Protein AF-S4Q053-F1 (afdb_monomer_lite)

Organism: NCBI:txid116150

Radius of gyration: 20.02 Å; chains: 1; bounding box: 38×36×55 Å

Sequence (106 aa):
MVDGLSKIYRTEGVRGLYRGFIPGMFGVSHGALQFMTYEEMKNRYNQYRNLPIDIKLTSIEYLTFAAVSKLIAAGATYPYQVVRARLQDQHRTYNGAWHCITETWR

pLDDT: mean 77.06, std 10.13, range [49.09, 90.94]

Foldseek 3Di:
DVVVVVVQCVPVNPVSVCQCVVLVVVVVVLVVQLVVQLLVVLQVVCVVVVHPSPDDDDPVVSVVSSVVSNVVSCVVCVVSVVLVVVPPPPPDDDPHSVSSNVVVVD

InterPro domains:
  IPR018108 Mitochondrial carrier protein, transmembrane region [PF00153] (1-47)
  IPR018108 Mitochondrial carrier protein, transmembrane region [PF00153] (57-106)
  IPR018108 Mitochondrial carrier protein, transmembrane region [PS50920] (1-44)
  IPR018108 Mitochondrial carrier protein, transmembrane region [PS50920] (57-106)
  IPR023395 Mitochondrial carrier protein domain superfamily [G3DSA:1.50.40.10] (1-106)
  IPR023395 Mitochondrial carrier protein domain superfamily [SSF103506] (1-106)
  IPR044712 NAD/FAD transporter SLC25A32-like [PTHR45683] (1-106)

Secondary structure (DSSP, 8-state):
-HHHHHHHHHHHHHHHHTTTHHHHHHHHHHHHHHHHHHHHHHHHHHHHTT--TTPPPPHHHHHHHHHHHHHHHHHHHHHHHHHHHHHH-TTS--S-HHHHHHHHH-

Structure (mmCIF, N/CA/C/O backbone):
data_AF-S4Q053-F1
#
_entry.id   AF-S4Q053-F1
#
loop_
_atom_site.group_PDB
_atom_site.id
_atom_site.type_symbol
_atom_site.label_atom_id
_atom_site.label_alt_id
_atom_site.label_comp_id
_atom_site.label_asym_id
_atom_site.label_entity_id
_atom_site.label_seq_id
_atom_site.pdbx_PDB_ins_code
_atom_site.Cartn_x
_atom_site.Cartn_y
_atom_site.Cartn_z
_atom_site.occupancy
_atom_site.B_iso_or_equiv
_atom_site.auth_seq_id
_atom_site.auth_comp_id
_atom_site.auth_asym_id
_atom_site.auth_atom_id
_atom_site.pdbx_PDB_model_num
ATOM 1 N N . MET A 1 1 ? -12.685 -17.466 19.791 1.00 60.09 1 MET A N 1
ATOM 2 C CA . MET A 1 1 ? -13.282 -16.533 18.802 1.00 60.09 1 MET A CA 1
ATOM 3 C C . MET A 1 1 ? -14.712 -16.150 19.167 1.00 60.09 1 MET A C 1
ATOM 5 O O . MET A 1 1 ? -14.979 -14.962 19.278 1.00 60.09 1 MET A O 1
ATOM 9 N N . VAL A 1 2 ? -15.599 -17.121 19.420 1.00 82.56 2 VAL A N 1
ATOM 10 C CA . VAL A 1 2 ? -17.010 -16.863 19.785 1.00 82.56 2 VAL A CA 1
ATOM 11 C C . VAL A 1 2 ? -17.152 -16.064 21.089 1.00 82.56 2 VAL A C 1
ATOM 13 O O . VAL A 1 2 ? -17.951 -15.136 21.144 1.00 82.56 2 VAL A O 1
ATOM 16 N N . ASP A 1 3 ? -16.317 -16.344 22.095 1.00 83.75 3 ASP A N 1
ATOM 17 C CA . ASP A 1 3 ? -16.332 -15.617 23.375 1.00 83.75 3 ASP A CA 1
ATOM 18 C C . ASP A 1 3 ? -16.007 -14.118 23.211 1.00 83.75 3 ASP A C 1
ATOM 20 O O . ASP A 1 3 ? -16.706 -13.259 23.740 1.00 83.75 3 ASP A O 1
ATOM 24 N N . GLY A 1 4 ? -15.022 -13.786 22.367 1.00 81.50 4 GLY A N 1
ATOM 25 C CA . GLY A 1 4 ? -14.659 -12.399 22.057 1.00 81.50 4 GLY A CA 1
ATOM 26 C C . GLY A 1 4 ? -15.760 -11.646 21.304 1.00 81.50 4 GLY A C 1
ATOM 27 O O . GLY A 1 4 ? -16.094 -10.523 21.672 1.00 81.50 4 GLY A O 1
ATOM 28 N N . LEU A 1 5 ? -16.378 -12.288 20.305 1.00 82.62 5 LEU A N 1
ATOM 29 C CA . LEU A 1 5 ? -17.544 -11.756 19.584 1.00 82.62 5 LEU A CA 1
ATOM 30 C C . LEU A 1 5 ? -18.724 -11.506 20.530 1.00 82.62 5 LEU A C 1
ATOM 32 O O . LEU A 1 5 ? -19.315 -10.428 20.507 1.00 82.62 5 LEU A O 1
ATOM 36 N N . SER A 1 6 ? -19.034 -12.477 21.394 1.00 83.69 6 SER A N 1
ATOM 37 C CA . SER A 1 6 ? -20.132 -12.365 22.354 1.00 83.69 6 SER A CA 1
ATOM 38 C C . SER A 1 6 ? -19.883 -11.270 23.389 1.00 83.69 6 SER A C 1
ATOM 40 O O . SER A 1 6 ? -20.829 -10.603 23.808 1.00 83.69 6 SER A O 1
ATOM 42 N N . LYS A 1 7 ? -18.626 -11.067 23.798 1.00 83.69 7 LYS A N 1
ATOM 43 C CA . LYS A 1 7 ? -18.239 -10.030 24.758 1.00 83.69 7 LYS A CA 1
ATOM 44 C C . LYS A 1 7 ? -18.346 -8.637 24.141 1.00 83.69 7 LYS A C 1
ATOM 46 O O . LYS A 1 7 ? -19.008 -7.794 24.731 1.00 83.69 7 LYS A O 1
ATOM 51 N N . ILE A 1 8 ? -17.824 -8.442 22.925 1.00 80.81 8 ILE A N 1
ATOM 52 C CA . ILE A 1 8 ? -17.938 -7.181 22.168 1.00 80.81 8 ILE A CA 1
ATOM 53 C C . ILE A 1 8 ? -19.406 -6.833 21.897 1.00 80.81 8 ILE A C 1
ATOM 55 O O . ILE A 1 8 ? -19.818 -5.695 22.109 1.00 80.81 8 ILE A O 1
ATOM 59 N N . TYR A 1 9 ? -20.217 -7.813 21.486 1.00 82.31 9 TYR A N 1
ATOM 60 C CA . TYR A 1 9 ? -21.646 -7.601 21.248 1.00 82.31 9 TYR A CA 1
ATOM 61 C C . TYR A 1 9 ? -22.391 -7.171 22.522 1.00 82.31 9 TYR A C 1
ATOM 63 O O . TYR A 1 9 ? -23.265 -6.310 22.459 1.00 82.31 9 TYR A O 1
ATOM 71 N N . ARG A 1 10 ? -22.028 -7.718 23.690 1.00 83.62 10 ARG A N 1
ATOM 72 C CA . ARG A 1 10 ? -22.621 -7.331 24.981 1.00 83.62 10 ARG A CA 1
ATOM 73 C C . ARG A 1 10 ? -22.149 -5.970 25.497 1.00 83.62 10 ARG A C 1
ATOM 75 O O . ARG A 1 10 ? -22.937 -5.296 26.149 1.00 83.62 10 ARG A O 1
ATOM 82 N N . THR A 1 11 ? -20.894 -5.584 25.260 1.00 81.31 11 THR A N 1
ATOM 83 C CA . THR A 1 11 ? -20.315 -4.344 25.812 1.00 81.31 11 THR A CA 1
ATOM 84 C C . THR A 1 11 ? -20.485 -3.133 24.901 1.00 81.31 11 THR A C 1
ATOM 86 O O . THR A 1 11 ? -20.751 -2.042 25.390 1.00 81.31 11 THR A O 1
ATOM 89 N N . GLU A 1 12 ? -20.329 -3.307 23.587 1.00 75.50 12 GLU A N 1
ATOM 90 C CA . GLU A 1 12 ? -20.325 -2.216 22.597 1.00 75.50 12 GLU A CA 1
ATOM 91 C C . GLU A 1 12 ? -21.443 -2.344 21.542 1.00 75.50 12 GLU A C 1
ATOM 93 O O . GLU A 1 12 ? -21.630 -1.454 20.705 1.00 75.50 12 GLU A O 1
ATOM 98 N N . GLY A 1 13 ? -22.207 -3.442 21.566 1.00 81.69 13 GLY A N 1
ATOM 99 C CA . GLY A 1 13 ? -23.286 -3.700 20.614 1.00 81.69 13 GLY A CA 1
ATOM 100 C C . GLY A 1 13 ? -22.801 -3.962 19.185 1.00 81.69 13 GLY A C 1
ATOM 101 O O . GLY A 1 13 ? -21.619 -4.179 18.913 1.00 81.69 13 GLY A O 1
ATOM 102 N N . VAL A 1 14 ? -23.736 -3.901 18.231 1.00 78.00 14 VAL A N 1
ATOM 103 C CA . VAL A 1 14 ? -23.452 -4.082 16.792 1.00 78.00 14 VAL A CA 1
ATOM 104 C C . VAL A 1 14 ? -22.478 -3.019 16.275 1.00 78.00 14 VAL A C 1
ATOM 106 O O . VAL A 1 14 ? -21.642 -3.308 15.429 1.00 78.00 14 VAL A O 1
ATOM 109 N N . ARG A 1 15 ? -22.523 -1.793 16.810 1.00 69.75 15 ARG A N 1
ATOM 110 C CA . ARG A 1 15 ? -21.616 -0.706 16.404 1.00 69.75 15 ARG A CA 1
ATOM 111 C C . ARG A 1 15 ? -20.150 -0.980 16.757 1.00 69.75 15 ARG A C 1
ATOM 113 O O . ARG A 1 15 ? -19.286 -0.611 15.963 1.00 69.75 15 ARG A O 1
ATOM 120 N N . GLY A 1 16 ? -19.866 -1.654 17.875 1.00 71.31 16 GLY A N 1
ATOM 121 C CA . GLY A 1 16 ? -18.499 -2.037 18.257 1.00 71.31 16 GLY A CA 1
ATOM 122 C C . GLY A 1 16 ? -17.833 -2.967 17.241 1.00 71.31 16 GLY A C 1
ATOM 123 O O . GLY A 1 16 ? -16.664 -2.791 16.903 1.00 71.31 16 GLY A O 1
ATOM 124 N N . LEU A 1 17 ? -18.610 -3.879 16.644 1.00 76.06 17 LEU A N 1
ATOM 125 C CA . LEU A 1 17 ? -18.134 -4.794 15.596 1.00 76.06 17 LEU A CA 1
ATOM 126 C C . LEU A 1 17 ? -17.654 -4.066 14.328 1.00 76.06 17 LEU A C 1
ATOM 128 O O . LEU A 1 17 ? -16.758 -4.558 13.647 1.00 76.06 17 LEU A O 1
ATOM 132 N N . TYR A 1 18 ? -18.197 -2.880 14.029 1.00 75.38 18 TYR A N 1
ATOM 133 C CA . TYR A 1 18 ? -17.850 -2.095 12.836 1.00 75.38 18 TYR A CA 1
ATOM 134 C C . TYR A 1 18 ? -16.866 -0.945 13.102 1.00 75.38 18 TYR A C 1
ATOM 136 O O . TYR A 1 18 ? -16.494 -0.234 12.166 1.00 75.38 18 TYR A O 1
ATOM 144 N N . ARG A 1 19 ? -16.382 -0.757 14.339 1.00 67.62 19 ARG A N 1
ATOM 145 C CA . ARG A 1 19 ? -15.494 0.367 14.706 1.00 67.62 19 ARG A CA 1
ATOM 146 C C . ARG A 1 19 ? -14.170 0.391 13.918 1.00 67.62 19 ARG A C 1
ATOM 148 O O . ARG A 1 19 ? -13.575 1.451 13.748 1.00 67.62 19 ARG A O 1
ATOM 155 N N . GLY A 1 20 ? -13.740 -0.753 13.376 1.00 70.75 20 GLY A N 1
ATOM 156 C CA . GLY A 1 20 ? -12.549 -0.894 12.525 1.00 70.75 20 GLY A CA 1
ATOM 157 C C . GLY A 1 20 ? -12.806 -0.890 11.012 1.00 70.75 20 GLY A C 1
ATOM 158 O O . GLY A 1 20 ? -11.856 -1.016 10.241 1.00 70.75 20 GLY A O 1
ATOM 159 N N . PHE A 1 21 ? -14.056 -0.752 10.563 1.00 77.00 21 PHE A N 1
ATOM 160 C CA . PHE A 1 21 ? -14.415 -0.916 9.150 1.00 77.00 21 PHE A CA 1
ATOM 161 C C . PHE A 1 21 ? -13.814 0.178 8.256 1.00 77.00 21 PHE A C 1
ATOM 163 O O . PHE A 1 21 ? -13.139 -0.129 7.278 1.00 77.00 21 PHE A O 1
ATOM 170 N N . ILE A 1 22 ? -13.981 1.448 8.640 1.00 72.38 22 ILE A N 1
ATOM 171 C CA . ILE A 1 22 ? -13.436 2.606 7.912 1.00 72.38 22 ILE A CA 1
ATOM 172 C C . ILE A 1 22 ? -11.908 2.498 7.740 1.00 72.38 22 ILE A C 1
ATOM 174 O O . ILE A 1 22 ? -11.450 2.491 6.597 1.00 72.38 22 ILE A O 1
ATOM 178 N N . PRO A 1 23 ? -11.090 2.362 8.808 1.00 69.88 23 PRO A N 1
ATOM 179 C CA . PRO A 1 23 ? -9.649 2.197 8.638 1.00 69.88 23 PRO A CA 1
ATOM 180 C C . PRO A 1 23 ? -9.297 0.911 7.882 1.00 69.88 23 PRO A C 1
ATOM 182 O O . PRO A 1 23 ? -8.307 0.912 7.161 1.00 69.88 23 PRO A O 1
ATOM 185 N N . GLY A 1 24 ? -10.100 -0.154 7.980 1.00 75.25 24 GLY A N 1
ATOM 186 C CA . GLY A 1 24 ? -9.937 -1.364 7.171 1.00 75.25 24 GLY A CA 1
ATOM 187 C C . GLY A 1 24 ? -10.071 -1.108 5.667 1.00 75.25 24 GLY A C 1
ATOM 188 O O . GLY A 1 24 ? -9.234 -1.574 4.897 1.00 75.25 24 GLY A O 1
ATOM 189 N N . MET A 1 25 ? -11.055 -0.306 5.248 1.00 78.31 25 MET A N 1
ATOM 190 C CA . MET A 1 25 ? -11.251 0.058 3.838 1.00 78.31 25 MET A CA 1
ATOM 191 C C . MET A 1 25 ? -10.061 0.827 3.261 1.00 78.31 25 MET A C 1
ATOM 193 O O . MET A 1 25 ? -9.614 0.524 2.159 1.00 78.31 25 MET A O 1
ATOM 197 N N . PHE A 1 26 ? -9.486 1.765 4.016 1.00 77.81 26 PHE A N 1
ATOM 198 C CA . PHE A 1 26 ? -8.276 2.478 3.588 1.00 77.81 26 PHE A CA 1
ATOM 199 C C . PHE A 1 26 ? -7.062 1.550 3.396 1.00 77.81 26 PHE A C 1
ATOM 201 O O . PHE A 1 26 ? -6.156 1.873 2.630 1.00 77.81 26 PHE A O 1
ATOM 208 N N . GLY A 1 27 ? -7.050 0.376 4.035 1.00 76.00 27 GLY A N 1
ATOM 209 C CA . GLY A 1 27 ? -6.012 -0.633 3.824 1.00 76.00 27 GLY A CA 1
ATOM 210 C C . GLY A 1 27 ? -6.020 -1.200 2.403 1.00 76.00 27 GLY A C 1
ATOM 211 O O . GLY A 1 27 ? -4.964 -1.529 1.868 1.00 76.00 27 GLY A O 1
ATOM 212 N N . VAL A 1 28 ? -7.188 -1.244 1.753 1.00 81.56 28 VAL A N 1
ATOM 213 C CA . VAL A 1 28 ? -7.333 -1.692 0.358 1.00 81.56 28 VAL A CA 1
ATOM 214 C C . VAL A 1 28 ? -6.626 -0.733 -0.605 1.00 81.56 28 VAL A C 1
ATOM 216 O O . VAL A 1 28 ? -6.019 -1.176 -1.582 1.00 81.56 28 VAL A O 1
ATOM 219 N N . SER A 1 29 ? -6.607 0.566 -0.291 1.00 83.75 29 SER A N 1
ATOM 220 C CA . SER A 1 29 ? -5.935 1.591 -1.098 1.00 83.75 29 SER A CA 1
ATOM 221 C C . SER A 1 29 ? -4.433 1.336 -1.250 1.00 83.75 29 SER A C 1
ATOM 223 O O . SER A 1 29 ? -3.865 1.651 -2.292 1.00 83.75 29 SER A O 1
ATOM 225 N N . HIS A 1 30 ? -3.788 0.713 -0.256 1.00 83.00 30 HIS A N 1
ATOM 226 C CA . HIS A 1 30 ? -2.379 0.325 -0.360 1.00 83.00 30 HIS A CA 1
ATOM 227 C C . HIS A 1 30 ? -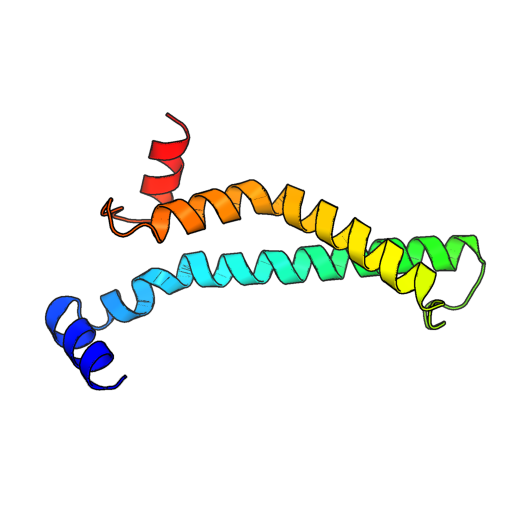2.146 -0.677 -1.493 1.00 83.00 30 HIS A C 1
ATOM 229 O O . HIS A 1 30 ? -1.220 -0.512 -2.288 1.00 83.00 30 HIS A O 1
ATOM 235 N N . GLY A 1 31 ? -2.985 -1.713 -1.579 1.00 84.94 31 GLY A N 1
ATOM 236 C CA . GLY A 1 31 ? -2.903 -2.701 -2.653 1.00 84.94 31 GLY A CA 1
ATOM 237 C C . GLY A 1 31 ? -3.160 -2.065 -4.016 1.00 84.94 31 GLY A C 1
ATOM 238 O O . GLY A 1 31 ? -2.379 -2.269 -4.940 1.00 84.94 31 GLY A O 1
ATOM 239 N N . ALA A 1 32 ? -4.197 -1.230 -4.117 1.00 87.06 32 ALA A N 1
ATOM 240 C CA . ALA A 1 32 ? -4.544 -0.538 -5.357 1.00 87.06 32 ALA A CA 1
ATOM 241 C C . ALA A 1 32 ? -3.395 0.343 -5.881 1.00 87.06 32 ALA A C 1
ATOM 243 O O . ALA A 1 32 ? -3.041 0.249 -7.053 1.00 87.06 32 ALA A O 1
ATOM 244 N N . LEU A 1 33 ? -2.758 1.140 -5.013 1.00 86.50 33 LEU A N 1
ATOM 245 C CA . LEU A 1 33 ? -1.620 1.984 -5.393 1.00 86.50 33 LEU A CA 1
ATOM 246 C C . LEU A 1 33 ? -0.413 1.162 -5.855 1.00 86.50 33 LEU A C 1
ATOM 248 O O . LEU A 1 33 ? 0.239 1.529 -6.832 1.00 86.50 33 LEU A O 1
ATOM 252 N N . GLN A 1 34 ? -0.129 0.042 -5.186 1.00 88.56 34 GLN A N 1
ATOM 253 C CA . GLN A 1 34 ? 0.949 -0.859 -5.589 1.00 88.56 34 GLN A CA 1
ATOM 254 C C . GLN A 1 34 ? 0.677 -1.494 -6.963 1.00 88.56 34 GLN A C 1
ATOM 256 O O . GLN A 1 34 ? 1.581 -1.550 -7.798 1.00 88.56 34 GLN A O 1
ATOM 261 N N . PHE A 1 35 ? -0.549 -1.956 -7.220 1.00 88.44 35 PHE A N 1
ATOM 262 C CA . PHE A 1 35 ? -0.914 -2.526 -8.520 1.00 88.44 35 PHE A CA 1
ATOM 263 C C . PHE A 1 35 ? -0.867 -1.478 -9.631 1.00 88.44 35 PHE A C 1
ATOM 265 O O . PHE A 1 35 ? -0.185 -1.694 -10.627 1.00 88.44 35 PHE A O 1
ATOM 272 N N . MET A 1 36 ? -1.480 -0.313 -9.415 1.00 89.38 36 MET A N 1
ATOM 273 C CA . MET A 1 36 ? -1.501 0.779 -10.389 1.00 89.38 36 MET A CA 1
ATOM 274 C C . MET A 1 36 ? -0.085 1.234 -10.760 1.00 89.38 36 MET A C 1
ATOM 276 O O . MET A 1 36 ? 0.252 1.339 -11.935 1.00 89.38 36 MET A O 1
ATOM 280 N N . THR A 1 37 ? 0.777 1.453 -9.763 1.00 87.94 37 THR A N 1
ATOM 281 C CA . THR A 1 37 ? 2.165 1.881 -10.004 1.00 87.94 37 THR A CA 1
ATOM 282 C C . THR A 1 37 ? 2.965 0.796 -10.725 1.00 87.94 37 THR A C 1
ATOM 284 O O . THR A 1 37 ? 3.774 1.098 -11.599 1.00 87.94 37 THR A O 1
ATOM 287 N N . TYR A 1 38 ? 2.737 -0.477 -10.391 1.00 87.19 38 TYR A N 1
ATOM 288 C CA . TYR A 1 38 ? 3.397 -1.596 -11.057 1.00 87.19 38 TYR A CA 1
ATOM 289 C C . TYR A 1 38 ? 2.979 -1.717 -12.531 1.00 87.19 3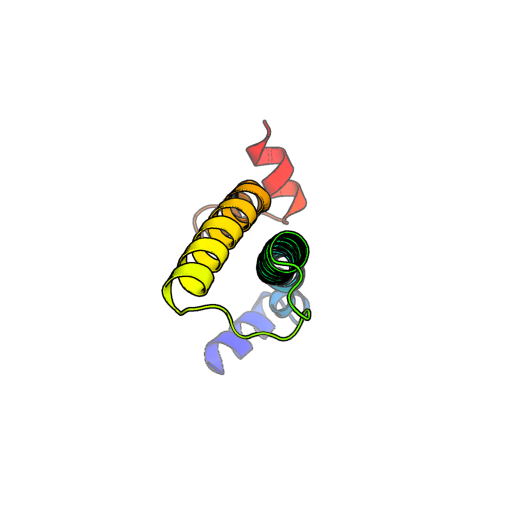8 TYR A C 1
ATOM 291 O O . TYR A 1 38 ? 3.844 -1.850 -13.398 1.00 87.19 38 TYR A O 1
ATOM 299 N N . GLU A 1 39 ? 1.679 -1.643 -12.827 1.00 86.06 39 GLU A N 1
ATOM 300 C CA . GLU A 1 39 ? 1.162 -1.709 -14.198 1.00 86.06 39 GLU A CA 1
ATOM 301 C C . GLU A 1 39 ? 1.631 -0.524 -15.042 1.00 86.06 39 GLU A C 1
ATOM 303 O O . GLU A 1 39 ? 2.050 -0.717 -16.182 1.00 86.06 39 GLU A O 1
ATOM 308 N N . GLU A 1 40 ? 1.659 0.679 -14.468 1.00 87.38 40 GLU A N 1
ATOM 309 C CA . GLU A 1 40 ? 2.161 1.876 -15.144 1.00 87.38 40 GLU A CA 1
ATO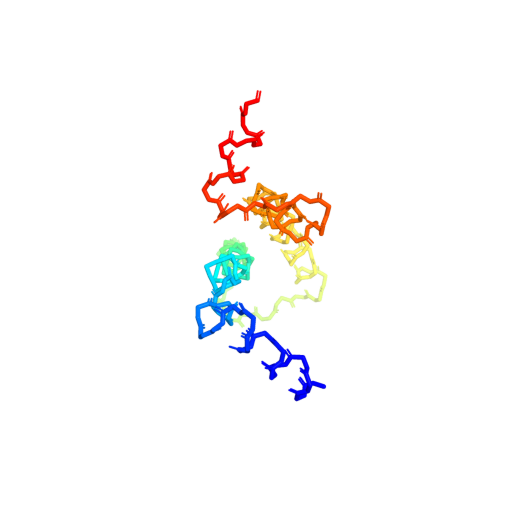M 310 C C . GLU A 1 40 ? 3.652 1.743 -15.495 1.00 87.38 40 GLU A C 1
ATOM 312 O O . GLU A 1 40 ? 4.066 2.006 -16.629 1.00 87.38 40 GLU A O 1
ATOM 317 N N . MET A 1 41 ? 4.474 1.259 -14.553 1.00 85.56 41 MET A N 1
ATOM 318 C CA . MET A 1 41 ? 5.898 0.999 -14.803 1.00 85.56 41 MET A CA 1
ATOM 319 C C . MET A 1 41 ? 6.101 -0.080 -15.873 1.00 85.56 41 MET A C 1
ATOM 321 O O . MET A 1 41 ? 6.935 0.093 -16.764 1.00 85.56 41 MET A O 1
ATOM 325 N N . LYS A 1 42 ? 5.321 -1.167 -15.819 1.00 83.88 42 LYS A N 1
ATOM 326 C CA . LYS A 1 42 ? 5.352 -2.246 -16.812 1.00 83.88 42 LYS A CA 1
ATOM 327 C C . LYS A 1 42 ? 4.981 -1.735 -18.207 1.00 83.88 42 LYS A C 1
ATOM 329 O O . LYS A 1 42 ? 5.705 -2.004 -19.165 1.00 83.88 42 LYS A O 1
ATOM 334 N N . ASN A 1 43 ? 3.888 -0.984 -18.328 1.00 85.00 43 ASN A N 1
ATOM 335 C CA . ASN A 1 43 ? 3.427 -0.439 -19.604 1.00 85.00 43 ASN A CA 1
ATOM 336 C C . ASN A 1 43 ? 4.464 0.499 -20.217 1.00 85.00 43 ASN A C 1
ATOM 338 O O . ASN A 1 43 ? 4.792 0.366 -21.397 1.00 85.00 43 ASN A O 1
ATOM 342 N N . ARG A 1 44 ? 5.044 1.395 -19.410 1.00 85.12 44 ARG A N 1
ATOM 343 C CA . ARG A 1 44 ? 6.066 2.332 -19.889 1.00 85.12 44 ARG A CA 1
ATOM 344 C C . ARG A 1 44 ? 7.348 1.625 -20.330 1.00 85.12 44 ARG A C 1
ATOM 346 O O . ARG A 1 44 ? 7.965 2.023 -21.316 1.00 85.12 44 ARG A O 1
ATOM 353 N N . TYR A 1 45 ? 7.724 0.551 -19.642 1.00 83.88 45 TYR A N 1
ATOM 354 C CA . TYR A 1 45 ? 8.865 -0.278 -20.022 1.00 83.88 45 TYR A CA 1
ATOM 355 C C . TYR A 1 45 ? 8.634 -1.040 -21.339 1.00 83.88 45 TYR A C 1
ATOM 357 O O . TYR A 1 45 ? 9.509 -1.063 -22.206 1.00 83.88 45 TYR A O 1
ATOM 365 N N . ASN A 1 46 ? 7.441 -1.608 -21.531 1.00 82.62 46 ASN A N 1
ATOM 366 C CA . ASN A 1 46 ? 7.090 -2.330 -22.757 1.00 82.62 46 ASN A CA 1
ATOM 367 C C . ASN A 1 46 ? 7.013 -1.399 -23.978 1.00 82.62 46 ASN A C 1
ATOM 369 O O . ASN A 1 46 ? 7.506 -1.762 -25.048 1.00 82.62 46 ASN A O 1
ATOM 373 N N . GLN A 1 47 ? 6.492 -0.177 -23.803 1.00 81.88 47 GLN A N 1
ATOM 374 C CA . GLN A 1 47 ? 6.515 0.867 -24.835 1.00 81.88 47 GLN A CA 1
ATOM 375 C C . GLN A 1 47 ? 7.944 1.229 -25.254 1.00 81.88 47 GLN A C 1
ATOM 377 O O . GLN A 1 47 ? 8.225 1.314 -26.446 1.00 81.88 47 GLN A O 1
ATOM 382 N N . TYR A 1 48 ? 8.869 1.372 -24.299 1.00 81.56 48 TYR A N 1
ATOM 383 C CA . TYR A 1 48 ? 10.274 1.672 -24.602 1.00 81.56 48 TYR A CA 1
ATOM 384 C C . TYR A 1 48 ? 10.955 0.575 -25.439 1.00 81.56 48 TYR A C 1
ATOM 386 O O . TYR A 1 48 ? 11.818 0.865 -26.264 1.00 81.56 48 TYR A O 1
ATOM 394 N N . ARG A 1 49 ? 10.557 -0.691 -25.260 1.00 79.31 49 ARG A N 1
ATOM 395 C CA . ARG A 1 49 ? 11.113 -1.835 -26.002 1.00 79.31 49 ARG A CA 1
ATOM 396 C C . ARG A 1 49 ? 10.360 -2.174 -27.295 1.00 79.31 49 ARG A C 1
ATOM 398 O O . ARG A 1 49 ? 10.762 -3.124 -27.961 1.00 79.31 49 ARG A O 1
ATOM 405 N N . ASN A 1 50 ? 9.302 -1.436 -27.654 1.00 76.19 50 ASN A N 1
ATOM 406 C CA . ASN A 1 50 ? 8.373 -1.780 -28.746 1.00 76.19 50 ASN A CA 1
ATOM 407 C C . ASN A 1 50 ? 7.836 -3.223 -28.652 1.00 76.19 50 ASN A C 1
ATOM 409 O O . ASN A 1 50 ? 7.626 -3.895 -29.661 1.00 76.19 50 ASN A O 1
ATOM 413 N N . LEU A 1 51 ? 7.647 -3.722 -27.428 1.00 75.12 51 LEU A N 1
ATOM 414 C CA . LEU A 1 51 ? 7.148 -5.070 -27.173 1.00 75.12 51 LEU A CA 1
ATOM 415 C C . LEU A 1 51 ? 5.639 -5.032 -26.884 1.00 75.12 51 LEU A C 1
ATOM 417 O O . LEU A 1 51 ? 5.157 -4.067 -26.286 1.00 75.12 51 LEU A O 1
ATOM 421 N N . PRO A 1 52 ? 4.877 -6.076 -27.262 1.00 71.12 52 PRO A N 1
ATOM 422 C CA . PRO A 1 52 ? 3.471 -6.167 -26.897 1.00 71.12 52 PRO A CA 1
ATOM 423 C C . PRO A 1 52 ? 3.294 -6.167 -25.370 1.00 71.12 52 PRO A C 1
ATOM 425 O O . PRO A 1 52 ? 4.096 -6.737 -24.628 1.00 71.12 52 PRO A O 1
ATOM 428 N N . ILE A 1 53 ? 2.216 -5.524 -24.910 1.00 64.44 53 ILE A N 1
ATOM 429 C CA . ILE A 1 53 ? 1.909 -5.220 -23.496 1.00 64.44 53 ILE A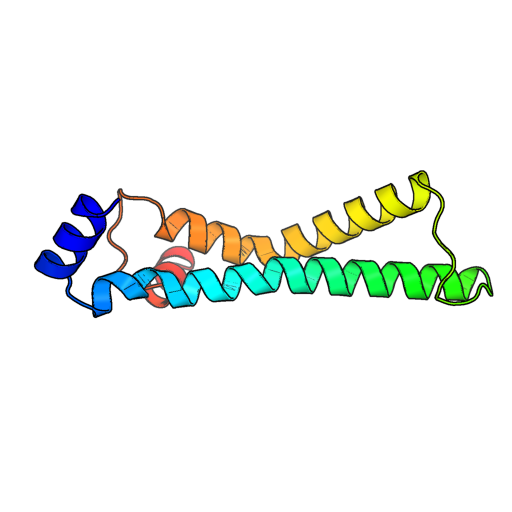 CA 1
ATOM 430 C C . ILE A 1 53 ? 1.891 -6.478 -22.593 1.00 64.44 53 ILE A C 1
ATOM 432 O O . ILE A 1 53 ? 2.149 -6.391 -21.389 1.00 64.44 53 ILE A O 1
ATOM 436 N N . ASP A 1 54 ? 1.675 -7.657 -23.180 1.00 67.06 54 ASP A N 1
ATOM 437 C CA . ASP A 1 54 ? 1.530 -8.941 -22.485 1.00 67.06 54 ASP A CA 1
ATOM 438 C C . ASP A 1 54 ? 2.820 -9.769 -22.334 1.00 67.06 54 ASP A C 1
ATOM 440 O O . ASP A 1 54 ? 2.789 -10.880 -21.800 1.00 67.06 54 ASP A O 1
ATOM 444 N N . ILE A 1 55 ? 3.982 -9.264 -22.766 1.00 71.50 55 ILE A N 1
ATOM 445 C CA . ILE A 1 55 ? 5.227 -10.022 -22.578 1.00 71.50 55 ILE A CA 1
ATOM 446 C C . ILE A 1 55 ? 5.576 -10.113 -21.089 1.00 71.50 55 ILE A C 1
ATOM 448 O O . ILE A 1 55 ? 5.653 -9.114 -20.367 1.00 71.50 55 ILE A O 1
ATOM 452 N N . LYS A 1 56 ? 5.796 -11.352 -20.630 1.00 72.38 56 LYS A N 1
ATOM 453 C CA . LYS A 1 56 ? 6.301 -11.643 -19.288 1.00 72.38 56 LYS A CA 1
ATOM 454 C C . LYS A 1 56 ? 7.711 -11.082 -19.157 1.00 72.38 56 LYS A C 1
ATOM 456 O O . LYS A 1 56 ? 8.600 -11.448 -19.921 1.00 72.38 56 LYS A O 1
ATOM 461 N N . LEU A 1 57 ? 7.897 -10.209 -18.173 1.00 74.38 57 LEU A N 1
ATOM 462 C CA . LEU A 1 57 ? 9.206 -9.671 -17.842 1.00 74.38 57 LEU A CA 1
ATOM 463 C C . LEU A 1 57 ? 10.114 -10.765 -17.289 1.00 74.38 57 LEU A C 1
ATOM 465 O O . LEU A 1 57 ? 9.659 -11.709 -16.638 1.00 74.38 57 LEU A O 1
ATOM 469 N N . THR A 1 58 ? 11.410 -10.597 -17.519 1.00 81.94 58 THR A N 1
ATOM 470 C CA . THR A 1 58 ? 12.442 -11.430 -16.907 1.00 81.94 58 THR A CA 1
ATOM 471 C C . THR A 1 58 ? 12.325 -11.320 -15.386 1.00 81.94 58 THR A C 1
ATOM 473 O O . THR A 1 58 ? 12.004 -10.251 -14.865 1.00 81.94 58 THR A O 1
ATOM 476 N N . SER A 1 59 ? 12.622 -12.389 -14.642 1.00 85.06 59 SER A N 1
ATOM 477 C CA . SER A 1 59 ? 12.468 -12.420 -13.177 1.00 85.06 59 SER A CA 1
ATOM 478 C C . SER A 1 59 ? 13.126 -11.233 -12.458 1.00 85.06 59 SER A C 1
ATOM 480 O O . SER A 1 59 ? 12.583 -10.733 -11.479 1.00 85.06 59 SER A O 1
ATOM 482 N N . ILE A 1 60 ? 14.267 -10.750 -12.964 1.00 87.44 60 ILE A N 1
ATOM 483 C CA . ILE A 1 60 ? 14.978 -9.584 -12.418 1.00 87.44 60 ILE A CA 1
ATOM 484 C C . ILE A 1 60 ? 14.190 -8.290 -12.654 1.00 87.44 60 ILE A C 1
ATOM 486 O O . ILE A 1 60 ? 14.006 -7.517 -11.720 1.00 87.44 60 ILE A O 1
ATOM 490 N N . GLU A 1 61 ? 13.692 -8.067 -13.871 1.00 83.94 61 GLU A N 1
ATOM 491 C CA . GLU A 1 61 ? 12.903 -6.880 -14.232 1.00 83.94 61 GLU A CA 1
ATOM 492 C C . GLU A 1 61 ? 11.579 -6.844 -13.456 1.00 83.94 61 GLU A C 1
ATOM 494 O O . GLU A 1 61 ? 11.159 -5.805 -12.953 1.00 83.94 61 GLU A O 1
ATOM 499 N N . TYR A 1 62 ? 10.938 -8.003 -13.289 1.00 85.31 62 TYR A N 1
ATOM 500 C CA . TYR A 1 62 ? 9.752 -8.122 -12.450 1.00 85.31 62 TYR A CA 1
ATOM 501 C C . TYR A 1 62 ? 10.050 -7.717 -11.000 1.00 85.31 62 TYR A C 1
ATOM 503 O O . TYR A 1 62 ? 9.291 -6.959 -10.397 1.00 85.31 62 TYR A O 1
ATOM 511 N N . LEU A 1 63 ? 11.165 -8.201 -10.444 1.00 89.06 63 LEU A N 1
ATOM 512 C CA . LEU A 1 63 ? 11.541 -7.952 -9.056 1.00 89.06 63 LEU A CA 1
ATOM 513 C C . LEU A 1 63 ? 11.921 -6.486 -8.813 1.00 89.06 63 LEU A C 1
ATOM 515 O O . LEU A 1 63 ? 11.524 -5.924 -7.792 1.00 89.06 63 LEU A O 1
ATOM 519 N N . THR A 1 64 ? 12.618 -5.839 -9.752 1.00 89.06 64 THR A N 1
ATOM 520 C CA . THR A 1 64 ? 12.963 -4.414 -9.644 1.00 89.06 64 THR A CA 1
ATOM 521 C C . THR A 1 64 ? 11.723 -3.528 -9.728 1.00 89.06 64 THR A C 1
ATOM 523 O O . THR A 1 64 ? 11.543 -2.666 -8.867 1.00 89.06 64 THR A O 1
ATOM 526 N N . PHE A 1 65 ? 10.818 -3.763 -10.683 1.00 86.94 65 PHE A N 1
ATOM 527 C CA . PHE A 1 65 ? 9.579 -2.984 -10.777 1.00 86.94 65 PHE A CA 1
ATOM 528 C C . PHE A 1 65 ? 8.643 -3.225 -9.598 1.00 86.94 65 PHE A C 1
ATOM 530 O O . PHE A 1 65 ? 8.063 -2.273 -9.078 1.00 86.94 65 PHE A O 1
ATOM 537 N N . ALA A 1 66 ? 8.538 -4.465 -9.117 1.00 86.50 66 ALA A N 1
ATOM 538 C CA . ALA A 1 66 ? 7.772 -4.766 -7.914 1.00 86.50 66 ALA A CA 1
ATOM 539 C C . ALA A 1 66 ? 8.350 -4.055 -6.679 1.00 86.50 66 ALA A C 1
ATOM 541 O O . ALA A 1 66 ? 7.591 -3.497 -5.887 1.00 86.50 66 ALA A O 1
ATOM 542 N N . ALA A 1 67 ? 9.678 -4.030 -6.521 1.00 90.94 67 ALA A N 1
ATOM 543 C CA . ALA A 1 67 ? 10.336 -3.345 -5.411 1.00 90.94 67 ALA A CA 1
ATOM 544 C C . ALA A 1 67 ? 10.122 -1.825 -5.463 1.00 90.94 67 ALA A C 1
ATOM 546 O O . ALA A 1 67 ? 9.715 -1.233 -4.464 1.00 90.94 67 ALA A O 1
ATOM 547 N N . VAL A 1 68 ? 10.331 -1.196 -6.624 1.00 90.81 68 VAL A N 1
ATOM 548 C CA . VAL A 1 68 ? 10.152 0.257 -6.790 1.00 90.81 68 VAL A CA 1
ATOM 549 C C . VAL A 1 68 ? 8.690 0.656 -6.608 1.00 90.81 68 VAL A C 1
ATOM 551 O O . VAL A 1 68 ? 8.406 1.588 -5.857 1.00 90.81 68 VAL A O 1
ATOM 554 N N . SER A 1 69 ? 7.756 -0.085 -7.213 1.00 88.62 69 SER A N 1
ATOM 555 C CA . SER A 1 69 ? 6.322 0.140 -7.010 1.00 88.62 69 SER A CA 1
ATOM 556 C C . SER A 1 69 ? 5.953 0.056 -5.526 1.00 88.62 69 SER A C 1
ATOM 558 O O . SER A 1 69 ? 5.254 0.922 -5.000 1.00 88.62 69 SER A O 1
ATOM 560 N N . LYS A 1 70 ? 6.490 -0.938 -4.807 1.00 88.56 70 LYS A N 1
ATOM 561 C CA . LYS A 1 70 ? 6.237 -1.096 -3.373 1.00 88.56 70 LYS A CA 1
ATOM 562 C C . LYS A 1 70 ? 6.794 0.062 -2.545 1.00 88.56 70 LYS A C 1
ATOM 564 O O . LYS A 1 70 ? 6.135 0.469 -1.595 1.00 88.56 70 LYS A O 1
ATOM 569 N N . LEU A 1 71 ? 7.955 0.618 -2.899 1.00 90.00 71 LEU A N 1
ATOM 570 C CA . LEU A 1 71 ? 8.512 1.800 -2.230 1.00 90.00 71 LEU A CA 1
ATOM 571 C C . LEU A 1 71 ? 7.651 3.047 -2.459 1.00 90.00 71 LEU A C 1
ATOM 573 O O . LEU A 1 71 ? 7.381 3.779 -1.510 1.00 90.00 71 LEU A O 1
ATOM 577 N N . ILE A 1 72 ? 7.172 3.260 -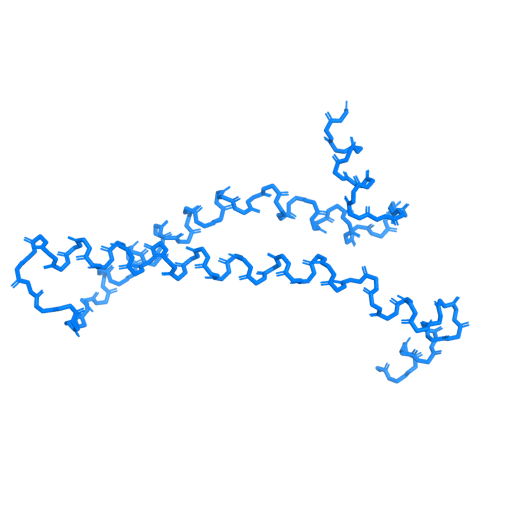3.687 1.00 87.38 72 ILE A N 1
ATOM 578 C CA . ILE A 1 72 ? 6.280 4.380 -4.021 1.00 87.38 72 ILE A CA 1
ATOM 579 C C . ILE A 1 72 ? 4.948 4.239 -3.276 1.00 87.38 72 ILE A C 1
ATOM 581 O O . ILE A 1 72 ? 4.501 5.182 -2.622 1.00 87.38 72 ILE A O 1
ATOM 585 N N . ALA A 1 73 ? 4.343 3.049 -3.309 1.00 85.50 73 ALA A N 1
ATOM 586 C CA . ALA A 1 73 ? 3.101 2.769 -2.598 1.00 85.50 73 ALA A CA 1
ATOM 587 C C . ALA A 1 73 ? 3.269 2.927 -1.080 1.00 85.50 73 ALA A C 1
ATOM 589 O O . ALA A 1 73 ? 2.421 3.538 -0.429 1.00 85.50 73 ALA A O 1
ATOM 590 N N . ALA A 1 74 ? 4.376 2.438 -0.513 1.00 84.50 74 ALA A N 1
ATOM 591 C CA . ALA A 1 74 ? 4.684 2.591 0.905 1.00 84.50 74 ALA A CA 1
ATOM 592 C C . ALA A 1 74 ? 4.889 4.061 1.288 1.00 84.50 74 ALA A C 1
ATOM 594 O O . ALA A 1 74 ? 4.365 4.486 2.311 1.00 84.50 74 ALA A O 1
ATOM 595 N N . GLY A 1 75 ? 5.575 4.851 0.456 1.00 87.56 75 GLY A N 1
ATOM 596 C CA . GLY A 1 75 ? 5.742 6.289 0.669 1.00 87.56 75 GLY A CA 1
ATOM 597 C C . GLY A 1 75 ? 4.409 7.040 0.636 1.00 87.56 75 GLY A C 1
ATOM 598 O O . GLY A 1 75 ? 4.101 7.793 1.558 1.00 87.56 75 GLY A O 1
ATOM 599 N N . ALA A 1 76 ? 3.573 6.775 -0.371 1.00 84.25 76 ALA A N 1
ATOM 600 C CA . ALA A 1 76 ? 2.256 7.400 -0.504 1.00 84.25 76 ALA A CA 1
ATOM 601 C C . ALA A 1 76 ? 1.289 7.004 0.628 1.00 84.25 76 ALA A C 1
ATOM 603 O O . ALA A 1 76 ? 0.478 7.814 1.073 1.00 84.25 76 ALA A O 1
ATOM 604 N N . THR A 1 77 ? 1.377 5.766 1.121 1.00 84.50 77 THR A N 1
ATOM 605 C CA . THR A 1 77 ? 0.513 5.262 2.202 1.00 84.50 77 THR A CA 1
ATOM 606 C C . THR A 1 77 ? 1.096 5.427 3.598 1.00 84.50 77 THR A C 1
ATOM 608 O O . THR A 1 77 ? 0.404 5.130 4.573 1.00 84.50 77 THR A O 1
ATOM 611 N N . TYR A 1 78 ? 2.323 5.931 3.730 1.00 80.69 78 TYR A N 1
ATOM 612 C CA . TYR A 1 78 ? 2.982 6.124 5.020 1.00 80.69 78 TYR A CA 1
ATOM 613 C C . TYR A 1 78 ? 2.130 6.924 6.024 1.00 80.69 78 TYR A C 1
ATOM 615 O O . TYR A 1 78 ? 1.982 6.464 7.160 1.00 80.69 78 TYR A O 1
ATOM 623 N N . PRO A 1 79 ? 1.461 8.035 5.637 1.00 79.00 79 PRO A N 1
ATOM 624 C CA . PRO A 1 79 ? 0.598 8.775 6.559 1.00 79.00 79 PRO A CA 1
ATOM 625 C C . PRO A 1 79 ? -0.554 7.918 7.096 1.00 79.00 79 PRO A C 1
ATOM 627 O O . PRO A 1 79 ? -0.856 7.935 8.289 1.00 79.00 79 PRO A O 1
ATOM 630 N N . TYR A 1 80 ? -1.167 7.108 6.228 1.00 77.75 80 TYR A N 1
ATOM 631 C CA . TYR A 1 80 ? -2.230 6.186 6.619 1.00 77.75 80 TYR A CA 1
ATOM 632 C C . TYR A 1 80 ? -1.714 5.085 7.557 1.00 77.75 80 TYR A C 1
ATOM 634 O O . TYR A 1 80 ? -2.373 4.764 8.547 1.00 77.75 80 TYR A O 1
ATOM 642 N N . GLN A 1 81 ? -0.527 4.533 7.289 1.00 79.56 81 GLN A N 1
ATOM 643 C CA . GLN A 1 81 ? 0.075 3.508 8.144 1.00 79.56 81 GLN A CA 1
ATOM 644 C C . GLN A 1 81 ? 0.342 4.035 9.558 1.00 79.56 81 GLN A C 1
ATOM 646 O O . GLN A 1 81 ? 0.052 3.335 10.528 1.00 79.56 81 GLN A O 1
ATOM 651 N N . VAL A 1 82 ? 0.810 5.281 9.685 1.00 78.44 82 VAL A N 1
ATOM 652 C CA . VAL A 1 82 ? 1.009 5.942 10.984 1.00 78.44 82 VAL A CA 1
ATOM 653 C C . VAL A 1 82 ? -0.318 6.110 11.723 1.00 78.44 82 VAL A C 1
ATOM 655 O O . VAL A 1 82 ? -0.415 5.728 12.889 1.00 78.44 82 VAL A O 1
ATOM 658 N N . VAL A 1 83 ? -1.361 6.614 11.053 1.00 73.50 83 VAL A N 1
ATOM 659 C CA . VAL A 1 83 ? -2.697 6.780 11.658 1.00 73.50 83 VAL A CA 1
ATOM 660 C C . VAL A 1 83 ? -3.268 5.435 12.108 1.00 73.50 83 VAL A C 1
ATOM 662 O O . VAL A 1 83 ? -3.788 5.325 13.216 1.00 73.50 83 VAL A O 1
ATOM 665 N N . ARG A 1 84 ? -3.131 4.385 11.291 1.00 74.06 84 ARG A N 1
ATOM 666 C CA . ARG A 1 84 ? -3.558 3.028 11.652 1.00 74.06 84 ARG A CA 1
ATOM 667 C C . ARG A 1 84 ? -2.802 2.501 12.869 1.00 74.06 84 ARG A C 1
ATOM 669 O O . ARG A 1 84 ? -3.443 1.980 13.774 1.00 74.06 84 ARG A O 1
ATOM 676 N N . ALA A 1 85 ? -1.477 2.641 12.899 1.00 76.75 85 ALA A N 1
ATOM 677 C CA . ALA A 1 85 ? -0.658 2.192 14.023 1.00 76.75 85 ALA A CA 1
ATOM 678 C C . ALA A 1 85 ? -1.045 2.913 15.325 1.00 76.75 85 ALA A C 1
ATOM 680 O O . ALA A 1 85 ? -1.185 2.268 16.357 1.00 76.75 85 ALA A O 1
ATOM 681 N N . ARG A 1 86 ? -1.315 4.225 15.260 1.00 71.56 86 ARG A N 1
ATOM 682 C CA . ARG A 1 86 ? -1.777 5.025 16.408 1.00 71.56 86 ARG A CA 1
ATOM 683 C C . ARG A 1 86 ? -3.185 4.648 16.873 1.00 71.56 86 ARG A C 1
ATOM 685 O O . ARG A 1 86 ? -3.438 4.617 18.068 1.00 71.56 86 ARG A O 1
ATOM 692 N N . LEU A 1 87 ? -4.096 4.345 15.945 1.00 67.94 87 LEU A N 1
ATOM 693 C CA . LEU A 1 87 ? -5.462 3.903 16.257 1.00 67.94 87 LEU A CA 1
ATOM 694 C C . LEU A 1 87 ? -5.522 2.481 16.828 1.00 67.94 87 LEU A C 1
ATOM 696 O O . LEU A 1 87 ? -6.463 2.157 17.547 1.00 67.94 87 LEU A O 1
ATOM 700 N N . GLN A 1 88 ? -4.569 1.622 16.463 1.00 68.12 88 GLN A N 1
ATOM 701 C CA . GLN A 1 88 ? -4.460 0.253 16.973 1.00 68.12 88 GLN A CA 1
ATOM 702 C C . GLN A 1 88 ? -3.699 0.168 18.302 1.00 68.12 88 GLN A C 1
ATOM 704 O O . GLN A 1 88 ? -3.730 -0.883 18.942 1.00 68.12 88 GLN A O 1
ATOM 709 N N . ASP A 1 89 ? -3.040 1.248 18.723 1.00 73.25 89 ASP A N 1
ATOM 710 C CA . ASP A 1 89 ? -2.377 1.321 20.018 1.00 73.25 89 ASP A CA 1
ATOM 711 C C . ASP A 1 89 ? -3.415 1.332 21.153 1.00 73.25 89 ASP A C 1
ATOM 713 O O . ASP A 1 89 ? -4.243 2.236 21.278 1.00 73.25 89 ASP A O 1
ATOM 717 N N . GLN A 1 90 ? -3.378 0.295 21.991 1.00 56.84 90 GLN A N 1
ATOM 718 C CA . GLN A 1 90 ? -4.351 0.068 23.062 1.00 56.84 90 GLN A CA 1
ATOM 719 C C . GLN A 1 90 ? -4.213 1.055 24.234 1.00 56.84 90 GLN A C 1
ATOM 721 O O . GLN A 1 90 ? -5.101 1.105 25.084 1.00 56.84 90 GLN A O 1
ATOM 726 N N . HIS A 1 91 ? -3.139 1.853 24.286 1.00 55.28 91 HIS A N 1
ATOM 727 C CA . HIS A 1 91 ? -2.898 2.808 25.373 1.00 55.28 91 HIS A CA 1
ATOM 728 C C . HIS A 1 91 ? -3.638 4.147 25.225 1.00 55.28 91 HIS A C 1
ATOM 730 O O . HIS A 1 91 ? -3.694 4.914 26.188 1.00 55.28 91 HIS A O 1
ATOM 736 N N . ARG A 1 92 ? -4.236 4.451 24.062 1.00 52.50 92 ARG A N 1
ATOM 737 C CA . ARG A 1 92 ? -5.029 5.676 23.862 1.00 52.50 92 ARG A CA 1
ATOM 738 C C . ARG A 1 92 ? -6.375 5.387 23.205 1.00 52.50 92 ARG A C 1
ATOM 740 O O . ARG A 1 92 ? -6.468 5.000 22.046 1.00 52.50 92 ARG A O 1
ATOM 747 N N . THR A 1 93 ? -7.451 5.646 23.941 1.00 53.84 93 THR A N 1
ATOM 748 C CA . THR A 1 93 ? -8.829 5.566 23.451 1.00 53.84 93 THR A CA 1
ATOM 749 C C . THR A 1 93 ? -9.140 6.740 22.521 1.00 53.84 93 THR A C 1
ATOM 751 O O . THR A 1 93 ? -9.640 7.783 22.931 1.00 53.84 93 THR A O 1
ATOM 754 N N . TYR A 1 94 ? -8.870 6.572 21.227 1.00 54.25 94 TYR A N 1
ATOM 755 C CA . TYR A 1 94 ? -9.330 7.511 20.207 1.00 54.25 94 TYR A CA 1
ATOM 756 C C . TYR A 1 94 ? -10.813 7.250 19.870 1.00 54.25 94 TYR A C 1
ATOM 758 O O . TYR A 1 94 ? -11.217 6.135 19.523 1.00 54.25 94 TYR A O 1
ATOM 766 N N . ASN A 1 95 ? -11.652 8.289 19.953 1.00 59.47 95 ASN A N 1
ATOM 767 C CA . ASN A 1 95 ? -13.086 8.203 19.627 1.00 59.47 95 ASN A CA 1
ATOM 768 C C . ASN A 1 95 ? -13.369 8.047 18.117 1.00 59.47 95 ASN A C 1
ATOM 770 O O . ASN A 1 95 ? -14.501 7.772 17.729 1.00 59.47 95 ASN A O 1
ATOM 774 N N . GLY A 1 96 ? -12.353 8.161 17.255 1.00 62.50 96 GLY A N 1
ATOM 775 C CA . GLY A 1 96 ? -12.473 7.919 15.818 1.00 62.50 96 GLY A CA 1
ATOM 776 C C . GLY A 1 96 ? -11.207 8.275 15.040 1.00 62.50 96 GLY A C 1
ATOM 777 O O . GLY A 1 96 ? -10.291 8.905 15.570 1.00 6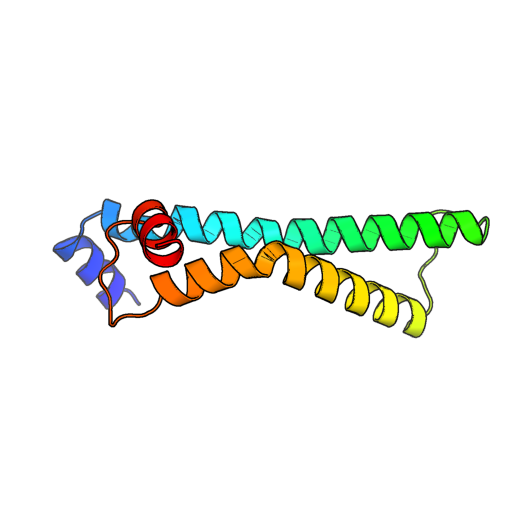2.50 96 GLY A O 1
ATOM 778 N N . ALA A 1 97 ? -11.177 7.897 13.758 1.00 60.44 97 ALA A N 1
ATOM 779 C CA . ALA A 1 97 ? -10.053 8.176 12.862 1.00 60.44 97 ALA A CA 1
ATOM 780 C C . ALA A 1 97 ? -9.806 9.684 12.682 1.00 60.44 97 ALA A C 1
ATOM 782 O O . ALA A 1 97 ? -8.661 10.119 12.723 1.00 60.44 97 ALA A O 1
ATOM 783 N N . TRP A 1 98 ? -10.874 10.485 12.591 1.00 59.78 98 TRP A N 1
ATOM 784 C CA . TRP A 1 98 ? -10.789 11.946 12.489 1.00 59.78 98 TRP A CA 1
ATOM 785 C C . TRP A 1 98 ? -10.138 12.595 13.708 1.00 59.78 98 TRP A C 1
ATOM 787 O O . TRP A 1 98 ? -9.259 13.431 13.541 1.00 59.78 98 TRP A O 1
ATOM 797 N N . HIS A 1 99 ? -10.499 12.149 14.915 1.00 62.09 99 HIS A N 1
ATOM 798 C CA . HIS A 1 99 ? -9.903 12.646 16.156 1.00 62.09 99 HIS A CA 1
ATOM 799 C C . HIS A 1 99 ? -8.414 12.286 16.249 1.00 62.09 99 HIS A C 1
ATOM 801 O O . HIS A 1 99 ? -7.607 13.078 16.716 1.00 62.09 99 HIS A O 1
ATOM 807 N N . CYS A 1 100 ? -8.027 11.097 15.777 1.00 62.19 100 CYS A N 1
ATOM 808 C CA . CYS A 1 100 ? -6.622 10.698 15.738 1.00 62.19 100 CYS A CA 1
ATOM 809 C C . CYS A 1 100 ? -5.818 11.509 14.708 1.00 62.19 100 CYS A C 1
ATOM 811 O O . CYS A 1 100 ? -4.669 11.848 14.976 1.00 62.19 100 CYS A O 1
ATOM 813 N N . ILE A 1 101 ? -6.411 11.847 13.557 1.00 65.44 101 ILE A N 1
ATOM 814 C CA . ILE A 1 101 ? -5.775 12.681 12.526 1.00 65.44 101 ILE A CA 1
ATOM 815 C C . ILE A 1 101 ? -5.545 14.103 13.051 1.00 65.44 101 ILE A C 1
ATOM 817 O O . ILE A 1 101 ? -4.425 14.597 12.956 1.00 65.44 101 ILE A O 1
ATOM 821 N N . THR A 1 102 ? -6.554 14.735 13.661 1.00 64.19 102 THR A N 1
ATOM 822 C CA . THR A 1 102 ? -6.411 16.088 14.231 1.00 64.19 102 THR A CA 1
ATOM 823 C C . THR A 1 102 ? -5.408 16.140 15.380 1.00 64.19 102 THR A C 1
ATOM 825 O O . THR A 1 102 ? -4.622 17.077 15.446 1.00 64.19 102 THR A O 1
ATOM 828 N N . GLU A 1 103 ? -5.374 15.118 16.239 1.00 64.56 103 GLU A N 1
ATOM 829 C CA . GLU A 1 103 ? -4.453 15.076 17.385 1.00 64.56 103 GLU A CA 1
ATOM 830 C C . GLU A 1 103 ? -3.014 14.705 16.997 1.00 64.56 103 GLU A C 1
ATOM 832 O O . GLU A 1 103 ? -2.088 14.930 17.764 1.00 64.56 103 GLU A O 1
ATOM 837 N N . THR A 1 104 ? -2.812 14.106 15.821 1.00 64.12 104 THR A N 1
ATOM 838 C CA . THR A 1 104 ? -1.467 13.818 15.288 1.00 64.12 104 THR A CA 1
ATOM 839 C C . THR A 1 104 ? -0.877 15.027 14.558 1.00 64.12 104 THR A C 1
ATOM 841 O O . THR A 1 104 ? 0.336 15.103 14.388 1.00 64.12 104 THR A O 1
ATOM 844 N N . TRP A 1 105 ? -1.724 15.951 14.096 1.00 61.38 105 TRP A N 1
ATOM 845 C CA . TRP A 1 105 ? -1.313 17.122 13.319 1.00 61.38 105 TRP A CA 1
ATOM 846 C C . TRP A 1 105 ? -1.090 18.386 14.169 1.00 61.38 105 TRP A C 1
ATOM 848 O O . TRP A 1 105 ? -0.576 19.377 13.655 1.00 61.38 105 TRP A O 1
ATOM 858 N N . ARG A 1 106 ? -1.462 18.344 15.453 1.00 49.09 106 ARG A N 1
ATOM 859 C CA . ARG A 1 106 ? -1.240 19.391 16.457 1.00 49.09 106 ARG A CA 1
ATOM 860 C C . ARG A 1 106 ? 0.012 19.098 17.282 1.00 49.09 106 ARG A C 1
ATOM 862 O O . ARG A 1 106 ? 0.690 20.081 17.647 1.00 49.09 106 ARG A O 1
#